Protein AF-A0A2A6PKK3-F1 (afdb_monomer_lite)

Sequence (148 aa):
MRYETESLDTAGPLADGRKFSPRPRADPPDQPLQHPAPTRPDVPHDVSPDIKKAMLAAAYAEQMIDRLASLQNEEVLKYTGISRTELGLRVWNAPLAEVADRIGLKKHVLRRICALFEIPVPPKGYFNTSFAQRSIRWTRVDVGAPAR

Structure (mmCIF, N/CA/C/O backbone):
data_AF-A0A2A6PKK3-F1
#
_entry.id   AF-A0A2A6PKK3-F1
#
loop_
_atom_site.group_PDB
_atom_site.id
_atom_site.type_symbol
_atom_site.label_atom_id
_atom_site.label_alt_id
_atom_site.label_comp_id
_atom_site.label_asym_id
_atom_site.label_entity_id
_atom_site.label_seq_id
_atom_site.pdbx_PDB_ins_code
_atom_site.Cartn_x
_atom_site.Cartn_y
_atom_site.Cartn_z
_atom_site.occupancy
_atom_site.B_iso_or_equiv
_atom_site.auth_seq_id
_atom_site.auth_comp_id
_atom_site.auth_asym_id
_atom_site.auth_atom_id
_atom_site.pdbx_PDB_model_num
ATOM 1 N N . MET A 1 1 ? 11.298 -49.907 45.189 1.00 39.50 1 MET A N 1
ATOM 2 C CA . MET A 1 1 ? 12.181 -51.063 44.946 1.00 39.50 1 MET A CA 1
ATOM 3 C C . MET A 1 1 ? 13.224 -50.644 43.932 1.00 39.50 1 MET A C 1
ATOM 5 O O . MET A 1 1 ? 12.851 -50.184 42.861 1.00 39.50 1 MET A O 1
ATOM 9 N N . ARG A 1 2 ? 14.496 -50.697 44.330 1.00 41.84 2 ARG A N 1
ATOM 10 C CA . ARG A 1 2 ? 15.670 -50.477 43.483 1.00 41.84 2 ARG A CA 1
ATOM 11 C C . ARG A 1 2 ? 16.136 -51.847 43.008 1.00 41.84 2 ARG A C 1
ATOM 13 O O . ARG A 1 2 ? 16.236 -52.733 43.850 1.00 41.84 2 ARG A O 1
ATOM 20 N N . TYR A 1 3 ? 16.450 -51.982 41.728 1.00 38.97 3 TYR A N 1
ATOM 21 C CA . TYR A 1 3 ? 17.314 -53.052 41.246 1.00 38.97 3 TYR A CA 1
ATOM 22 C C . TYR A 1 3 ? 18.296 -52.432 40.259 1.00 38.97 3 TYR A C 1
ATOM 24 O O . TYR A 1 3 ? 17.975 -52.187 39.099 1.00 38.97 3 TYR A O 1
ATOM 32 N N . GLU A 1 4 ? 19.466 -52.102 40.797 1.00 37.06 4 GLU A N 1
ATOM 33 C CA . GLU A 1 4 ? 20.706 -51.968 40.049 1.00 37.06 4 GLU A CA 1
ATOM 34 C C . GLU A 1 4 ? 21.117 -53.352 39.544 1.00 37.06 4 GLU A C 1
ATOM 36 O O . GLU A 1 4 ? 20.992 -54.344 40.262 1.00 37.06 4 GLU A O 1
ATOM 41 N N . THR A 1 5 ? 21.633 -53.413 38.323 1.00 47.31 5 THR A N 1
ATOM 42 C CA . THR A 1 5 ? 22.570 -54.462 37.914 1.00 47.31 5 THR A CA 1
ATOM 43 C C . THR A 1 5 ? 23.706 -53.781 37.165 1.00 47.31 5 THR A C 1
ATOM 45 O O . THR A 1 5 ? 23.616 -53.483 35.978 1.00 47.31 5 THR A O 1
ATOM 48 N N . GLU A 1 6 ? 24.763 -53.481 37.912 1.00 42.56 6 GLU A N 1
ATOM 49 C CA . GLU A 1 6 ? 26.119 -53.380 37.386 1.00 42.56 6 GLU A CA 1
ATOM 50 C C . GLU A 1 6 ? 26.590 -54.774 36.947 1.00 42.56 6 GLU A C 1
ATOM 52 O O . GLU A 1 6 ? 26.448 -55.748 37.686 1.00 42.56 6 GLU A O 1
ATOM 57 N N . SER A 1 7 ? 27.240 -54.858 35.788 1.00 38.16 7 SER A N 1
ATOM 58 C CA . SER A 1 7 ? 28.391 -55.748 35.631 1.00 38.16 7 SER A CA 1
ATOM 59 C C . SER A 1 7 ? 29.430 -55.057 34.754 1.00 38.16 7 SER A C 1
ATOM 61 O O . SER A 1 7 ? 29.193 -54.787 33.575 1.00 38.16 7 SER A O 1
ATOM 63 N N . LEU A 1 8 ? 30.552 -54.747 35.389 1.00 38.62 8 LEU A N 1
ATOM 64 C CA . LEU A 1 8 ? 31.739 -54.107 34.852 1.00 38.62 8 LEU A CA 1
ATOM 65 C C . LEU A 1 8 ? 32.632 -55.089 34.074 1.00 38.62 8 LEU A C 1
ATOM 67 O O . LEU A 1 8 ? 32.782 -56.247 34.450 1.00 38.62 8 LEU A O 1
ATOM 71 N N . ASP A 1 9 ? 33.283 -54.508 33.068 1.00 37.00 9 ASP A N 1
ATOM 72 C CA . ASP A 1 9 ? 34.650 -54.746 32.593 1.00 37.00 9 ASP A CA 1
ATOM 73 C C . ASP A 1 9 ? 35.040 -56.065 31.898 1.00 37.00 9 ASP A C 1
ATOM 75 O O . ASP A 1 9 ? 35.161 -57.138 32.484 1.00 37.00 9 ASP A O 1
ATOM 79 N N . THR A 1 10 ? 35.443 -55.927 30.634 1.00 40.78 10 THR A N 1
ATOM 80 C CA . THR A 1 10 ? 36.650 -56.591 30.131 1.00 40.78 10 THR A CA 1
ATOM 81 C C . THR A 1 10 ? 37.348 -55.643 29.163 1.00 40.78 10 THR A C 1
ATOM 83 O O . THR A 1 10 ? 36.889 -55.375 28.053 1.00 40.78 10 THR A O 1
ATOM 86 N N . ALA A 1 11 ? 38.470 -55.127 29.645 1.00 37.22 11 ALA A N 1
ATOM 87 C CA . ALA A 1 11 ? 39.486 -54.387 28.931 1.00 37.22 11 ALA A CA 1
ATOM 88 C C . ALA A 1 11 ? 39.951 -55.042 27.614 1.00 37.22 11 ALA A C 1
ATOM 90 O O . ALA A 1 11 ? 40.220 -56.239 27.553 1.00 37.22 11 ALA A O 1
ATOM 91 N N . GLY A 1 12 ? 40.247 -54.191 26.630 1.00 40.62 12 GLY A N 1
ATOM 92 C CA . GLY A 1 12 ? 41.537 -54.266 25.941 1.00 40.62 12 GLY A CA 1
ATOM 93 C C . GLY A 1 12 ? 41.526 -54.338 24.407 1.00 40.62 12 GLY A C 1
ATOM 94 O O . GLY A 1 12 ? 40.580 -54.838 23.815 1.00 40.62 12 GLY A O 1
ATOM 95 N N . PRO A 1 13 ? 42.577 -53.815 23.744 1.00 54.50 13 PRO A N 1
ATOM 96 C CA . PRO A 1 13 ? 42.462 -53.028 22.513 1.00 54.50 13 PRO A CA 1
ATOM 97 C C . PRO A 1 13 ? 43.224 -53.630 21.317 1.00 54.50 13 PRO A C 1
ATOM 99 O O . PRO A 1 13 ? 44.236 -54.294 21.506 1.00 54.50 13 PRO A O 1
ATOM 102 N N . LEU A 1 14 ? 42.825 -53.326 20.076 1.00 37.38 14 LEU A N 1
ATOM 103 C CA . LEU A 1 14 ? 43.713 -53.418 18.900 1.00 37.38 14 LEU A CA 1
ATOM 104 C C . LEU A 1 14 ? 43.055 -52.681 17.721 1.00 37.38 14 LEU A C 1
ATOM 106 O O . LEU A 1 14 ? 42.019 -53.092 17.217 1.00 37.38 14 LEU A O 1
ATOM 110 N N . ALA A 1 15 ? 43.457 -51.445 17.424 1.00 44.47 15 ALA A N 1
ATOM 111 C CA . ALA A 1 15 ? 44.460 -51.155 16.401 1.00 44.47 15 ALA A CA 1
ATOM 112 C C . ALA A 1 15 ? 44.194 -51.914 15.090 1.00 44.47 15 ALA A C 1
ATOM 114 O O . ALA A 1 15 ? 44.650 -53.040 14.929 1.00 44.47 15 ALA A O 1
ATOM 115 N N . ASP A 1 16 ? 43.528 -51.261 14.133 1.00 39.41 16 ASP A N 1
ATOM 116 C CA . ASP A 1 16 ? 43.637 -51.662 12.734 1.00 39.41 16 ASP A CA 1
ATOM 117 C C . ASP A 1 16 ? 44.178 -50.495 11.911 1.00 39.41 16 ASP A C 1
ATOM 119 O O . ASP A 1 16 ? 43.550 -49.449 11.707 1.00 39.41 16 ASP A O 1
ATOM 123 N N . GLY A 1 17 ? 45.440 -50.671 11.537 1.00 45.25 17 GLY A N 1
ATOM 124 C CA . GLY A 1 17 ? 46.231 -49.735 10.773 1.00 45.25 17 GLY A CA 1
ATOM 125 C C . GLY A 1 17 ? 45.794 -49.750 9.319 1.00 45.25 17 GLY A C 1
ATOM 126 O O . GLY A 1 17 ? 46.179 -50.630 8.548 1.00 45.25 17 GLY A O 1
ATOM 127 N N . ARG A 1 18 ? 45.092 -48.697 8.894 1.00 45.50 18 ARG A N 1
ATOM 128 C CA . ARG A 1 18 ? 45.054 -48.338 7.474 1.00 45.50 18 ARG A CA 1
ATOM 129 C C . ARG A 1 18 ? 46.453 -47.904 7.050 1.00 45.50 18 ARG A C 1
ATOM 131 O O . ARG A 1 18 ? 46.857 -46.759 7.237 1.00 45.50 18 ARG A O 1
ATOM 138 N N . LYS A 1 19 ? 47.197 -48.861 6.498 1.00 47.06 19 LYS A N 1
ATOM 139 C CA . LYS A 1 19 ? 48.486 -48.658 5.841 1.00 47.06 19 LYS A CA 1
ATOM 140 C C . LYS A 1 19 ? 48.301 -47.651 4.701 1.00 47.06 19 LYS A C 1
ATOM 142 O O . LYS A 1 19 ? 47.738 -47.982 3.662 1.00 47.06 19 LYS A O 1
ATOM 147 N N . PHE A 1 20 ? 48.774 -46.423 4.891 1.00 39.00 20 PHE A N 1
ATOM 148 C CA . PHE A 1 20 ? 49.011 -45.503 3.785 1.00 39.00 20 PHE A CA 1
ATOM 149 C C . PHE A 1 20 ? 50.261 -45.982 3.045 1.00 39.00 20 PHE A C 1
ATOM 151 O O . PHE A 1 20 ? 51.378 -45.827 3.531 1.00 39.00 20 PHE A O 1
ATOM 158 N N . SER A 1 21 ? 50.080 -46.602 1.881 1.00 52.56 21 SER A N 1
ATOM 159 C CA . SER A 1 21 ? 51.190 -46.868 0.967 1.00 52.56 21 SER A CA 1
ATOM 160 C C . SER A 1 21 ? 51.706 -45.540 0.386 1.00 52.56 21 SER A C 1
ATOM 162 O O . SER A 1 21 ? 50.910 -44.797 -0.194 1.00 52.56 21 SER A O 1
ATOM 164 N N . PRO A 1 22 ? 53.010 -45.220 0.485 1.00 45.72 22 PRO A N 1
ATOM 165 C CA . PRO A 1 22 ? 53.584 -44.059 -0.186 1.00 45.72 22 PRO A CA 1
ATOM 166 C C . PRO A 1 22 ? 53.726 -44.356 -1.684 1.00 45.72 22 PRO A C 1
ATOM 168 O O . PRO A 1 22 ? 54.350 -45.345 -2.066 1.00 45.72 22 PRO A O 1
ATOM 171 N N . ARG A 1 23 ? 53.160 -43.507 -2.550 1.00 47.47 23 ARG A N 1
ATOM 172 C CA . ARG A 1 23 ? 53.474 -43.533 -3.989 1.00 47.47 23 ARG A CA 1
ATOM 173 C C . ARG A 1 23 ? 54.953 -43.159 -4.191 1.00 47.47 23 ARG A C 1
ATOM 175 O O . ARG A 1 23 ? 55.387 -42.172 -3.594 1.00 47.47 23 ARG A O 1
ATOM 182 N N . PRO A 1 24 ? 55.716 -43.876 -5.034 1.00 47.81 24 PRO A N 1
ATOM 183 C CA . PRO A 1 24 ? 57.078 -43.475 -5.359 1.00 47.81 24 PRO A CA 1
ATOM 184 C C . PRO A 1 24 ? 57.066 -42.231 -6.261 1.00 47.81 24 PRO A C 1
ATOM 186 O O . PRO A 1 24 ? 56.278 -42.142 -7.204 1.00 47.81 24 PRO A O 1
ATOM 189 N N . ARG A 1 25 ? 57.938 -41.265 -5.944 1.00 48.88 25 ARG A N 1
ATOM 190 C CA . ARG A 1 25 ? 58.264 -40.118 -6.802 1.00 48.88 25 ARG A CA 1
ATOM 191 C C . ARG A 1 25 ? 59.114 -40.598 -7.976 1.00 48.88 25 ARG A C 1
ATOM 193 O O . ARG A 1 25 ? 60.140 -41.237 -7.758 1.00 48.88 25 ARG A O 1
ATOM 200 N N . ALA A 1 26 ? 58.708 -40.233 -9.182 1.00 44.78 26 ALA A N 1
ATOM 201 C CA . ALA A 1 26 ? 59.541 -40.252 -10.373 1.00 44.78 26 ALA A CA 1
ATOM 202 C C . ALA A 1 26 ? 59.410 -38.874 -11.039 1.00 44.78 26 ALA A C 1
ATOM 204 O O . ALA A 1 26 ? 58.301 -38.479 -11.388 1.00 44.78 26 ALA A O 1
ATOM 205 N N . ASP A 1 27 ? 60.527 -38.162 -11.179 1.00 45.59 27 ASP A N 1
ATOM 206 C CA . ASP A 1 27 ? 60.691 -36.997 -12.062 1.00 45.59 27 ASP A CA 1
ATOM 207 C C . ASP A 1 27 ? 61.658 -37.407 -13.204 1.00 45.59 27 ASP A C 1
ATOM 209 O O . ASP A 1 27 ? 62.396 -38.382 -13.034 1.00 45.59 27 ASP A O 1
ATOM 213 N N . PRO A 1 28 ? 61.834 -36.618 -14.282 1.00 61.62 28 PRO A N 1
ATOM 214 C CA . PRO A 1 28 ? 60.927 -36.342 -15.407 1.00 61.62 28 PRO A CA 1
ATOM 215 C C . PRO A 1 28 ? 61.582 -36.808 -16.751 1.00 61.62 28 PRO A C 1
ATOM 217 O O . PRO A 1 28 ? 62.756 -37.181 -16.748 1.00 61.62 28 PRO A O 1
ATOM 220 N N . PRO A 1 29 ? 60.889 -36.837 -17.911 1.00 46.72 29 PRO A N 1
ATOM 221 C CA . PRO A 1 29 ? 60.836 -35.631 -18.746 1.00 46.72 29 PRO A CA 1
ATOM 222 C C . PRO A 1 29 ? 59.531 -35.498 -19.547 1.00 46.72 29 PRO A C 1
ATOM 224 O O . PRO A 1 29 ? 58.969 -36.465 -20.041 1.00 46.72 29 PRO A O 1
ATOM 227 N N . ASP A 1 30 ? 59.043 -34.270 -19.640 1.00 45.88 30 ASP A N 1
ATOM 228 C CA . ASP A 1 30 ? 58.645 -33.604 -20.882 1.00 45.88 30 ASP A CA 1
ATOM 229 C C . ASP A 1 30 ? 57.709 -32.464 -20.511 1.00 45.88 30 ASP A C 1
ATOM 231 O O . ASP A 1 30 ? 56.737 -32.598 -19.769 1.00 45.88 30 ASP A O 1
ATOM 235 N N . GLN A 1 31 ? 58.122 -31.289 -20.959 1.00 60.25 31 GLN A N 1
ATOM 236 C CA . GLN A 1 31 ? 57.514 -30.005 -20.674 1.00 60.25 31 GLN A CA 1
ATOM 237 C C . GLN A 1 31 ? 55.997 -30.090 -20.895 1.00 60.25 31 GLN A C 1
ATOM 239 O O . GLN A 1 31 ? 55.577 -30.515 -21.975 1.00 60.25 31 GLN A O 1
ATOM 244 N N . PRO A 1 32 ? 55.147 -29.647 -19.949 1.00 48.09 32 PRO A N 1
ATOM 245 C CA . PRO A 1 32 ? 53.787 -29.341 -20.332 1.00 48.09 32 PRO A 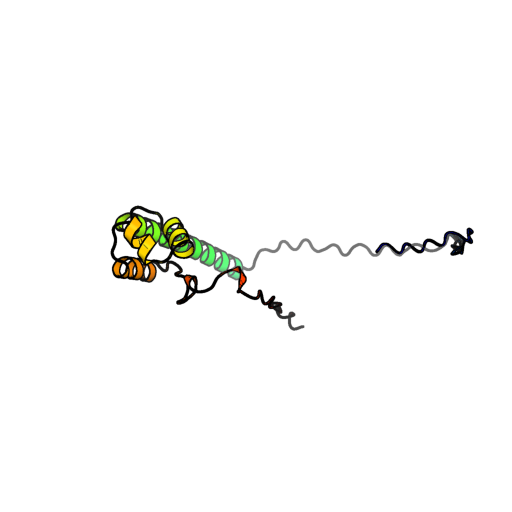CA 1
ATOM 246 C C . PRO A 1 32 ? 53.902 -28.210 -21.348 1.00 48.09 32 PRO A C 1
ATOM 248 O O . PRO A 1 32 ? 54.394 -27.129 -21.016 1.00 48.09 32 PRO A O 1
ATOM 251 N N . LEU A 1 33 ? 53.515 -28.498 -22.595 1.00 52.56 33 LEU A N 1
ATOM 252 C CA . LEU A 1 33 ? 53.272 -27.501 -23.625 1.00 52.56 33 LEU A CA 1
ATOM 253 C C . LEU A 1 33 ? 52.566 -26.334 -22.940 1.00 52.56 33 LEU A C 1
ATOM 255 O O . LEU A 1 33 ? 51.423 -26.463 -22.495 1.00 52.56 33 LEU A O 1
ATOM 259 N N . GLN A 1 34 ? 53.278 -25.217 -22.792 1.00 55.81 34 GLN A N 1
ATOM 260 C CA . GLN A 1 34 ? 52.656 -23.953 -22.459 1.00 55.81 34 GLN A CA 1
ATOM 261 C C . GLN A 1 34 ? 51.750 -23.651 -23.645 1.00 55.81 34 GLN A C 1
ATOM 263 O O . GLN A 1 34 ? 52.172 -23.053 -24.630 1.00 55.81 34 GLN A O 1
ATOM 268 N N . HIS A 1 35 ? 50.505 -24.119 -23.587 1.00 55.59 35 HIS A N 1
ATOM 269 C CA . HIS A 1 35 ? 49.464 -23.491 -24.365 1.00 55.59 35 HIS A CA 1
ATOM 270 C C . HIS A 1 35 ? 49.506 -22.025 -23.934 1.00 55.59 35 HIS A C 1
ATOM 272 O O . HIS A 1 35 ? 49.357 -21.767 -22.731 1.00 55.59 35 HIS A O 1
ATOM 278 N N . PRO A 1 36 ? 49.774 -21.067 -24.842 1.00 52.88 36 PRO A N 1
ATOM 279 C CA . PRO A 1 36 ? 49.591 -19.676 -24.485 1.00 52.88 36 PRO A CA 1
ATOM 280 C C . PRO A 1 36 ? 48.165 -19.584 -23.955 1.00 52.88 36 PRO A C 1
ATOM 282 O O . PRO A 1 36 ? 47.236 -20.097 -24.588 1.00 52.88 36 PRO A O 1
ATOM 285 N N . ALA A 1 37 ? 48.009 -19.033 -22.748 1.00 54.59 37 ALA A N 1
ATOM 286 C CA . ALA A 1 37 ? 46.694 -18.726 -22.211 1.00 54.59 37 ALA A CA 1
ATOM 287 C C . ALA A 1 37 ? 45.892 -18.099 -23.357 1.00 54.59 37 ALA A C 1
ATOM 289 O O . ALA A 1 37 ? 46.457 -17.229 -24.028 1.00 54.59 37 ALA A O 1
ATOM 290 N N . PRO A 1 38 ? 44.649 -18.536 -23.649 1.00 55.97 38 PRO A N 1
ATOM 291 C CA . PRO A 1 38 ? 43.847 -17.800 -24.601 1.00 55.97 38 PRO A CA 1
ATOM 292 C C . PRO A 1 38 ? 43.797 -16.390 -24.033 1.00 55.97 38 PRO A C 1
ATOM 294 O O . PRO A 1 38 ? 43.229 -16.169 -22.959 1.00 55.97 38 PRO A O 1
ATOM 297 N N . THR A 1 39 ? 44.489 -15.463 -24.690 1.00 58.19 39 THR A N 1
ATOM 298 C CA . THR A 1 39 ? 44.305 -14.043 -24.486 1.00 58.19 39 THR A CA 1
ATOM 299 C C . THR A 1 39 ? 42.814 -13.884 -24.668 1.00 58.19 39 THR A C 1
ATOM 301 O O . THR A 1 39 ? 42.313 -14.006 -25.784 1.00 58.19 39 THR A O 1
ATOM 304 N N . ARG A 1 40 ? 42.074 -13.746 -23.556 1.00 59.91 40 ARG A N 1
ATOM 305 C CA . ARG A 1 40 ? 40.704 -13.256 -23.623 1.00 59.91 40 ARG A CA 1
ATOM 306 C C . ARG A 1 40 ? 40.860 -12.001 -24.464 1.00 59.91 40 ARG A C 1
ATOM 308 O O . ARG A 1 40 ? 41.632 -11.141 -24.033 1.00 59.91 40 ARG A O 1
ATOM 315 N N . PRO A 1 41 ? 40.287 -11.922 -25.677 1.00 59.41 41 PRO A N 1
ATOM 316 C CA . PRO A 1 41 ? 40.289 -10.644 -26.343 1.00 59.41 41 PRO A CA 1
ATOM 317 C C . PRO A 1 41 ? 39.629 -9.713 -25.332 1.00 59.41 41 PRO A C 1
ATOM 319 O O . PRO A 1 41 ? 38.510 -9.980 -24.885 1.00 59.41 41 PRO A O 1
ATOM 322 N N . ASP A 1 42 ? 40.373 -8.708 -24.874 1.00 61.06 42 ASP A N 1
ATOM 323 C CA . ASP A 1 42 ? 39.804 -7.530 -24.243 1.00 61.06 42 ASP A CA 1
ATOM 324 C C . ASP A 1 42 ? 38.937 -6.934 -25.343 1.00 61.06 42 ASP A C 1
ATOM 326 O O . ASP A 1 42 ? 39.398 -6.138 -26.151 1.00 61.06 42 ASP A O 1
ATOM 330 N N . VAL A 1 43 ? 37.727 -7.468 -25.505 1.00 62.12 43 VAL A N 1
ATOM 331 C CA . VAL A 1 43 ? 36.722 -6.889 -26.373 1.00 62.12 43 VAL A CA 1
ATOM 332 C C . VAL A 1 43 ? 36.279 -5.676 -25.580 1.00 62.12 43 VAL A C 1
ATOM 334 O O . VAL A 1 43 ? 35.622 -5.869 -24.546 1.00 62.12 43 VAL A O 1
ATOM 337 N N . PRO A 1 44 ? 36.610 -4.442 -26.001 1.00 62.50 44 PRO A N 1
ATOM 338 C CA . PRO A 1 44 ? 35.918 -3.290 -25.472 1.00 62.50 44 PRO A CA 1
ATOM 339 C C . PRO A 1 44 ? 34.472 -3.512 -25.911 1.00 62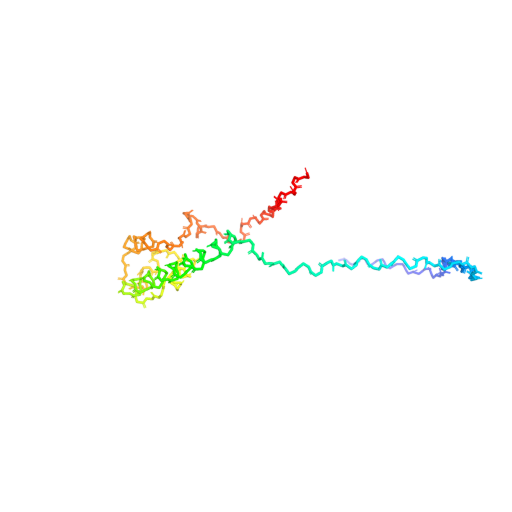.50 44 PRO A C 1
ATOM 341 O O . PRO A 1 44 ? 34.149 -3.382 -27.091 1.00 62.50 44 PRO A O 1
ATOM 344 N N . HIS A 1 45 ? 33.629 -4.002 -25.000 1.00 63.53 45 HIS A N 1
ATOM 345 C CA . HIS A 1 45 ? 32.211 -4.187 -25.263 1.00 63.53 45 HIS A CA 1
ATOM 346 C C . HIS A 1 45 ? 31.621 -2.787 -25.325 1.00 63.53 45 HIS A C 1
ATOM 348 O O . HIS A 1 45 ? 31.079 -2.279 -24.344 1.00 63.53 45 HIS A O 1
ATOM 354 N N . ASP A 1 46 ? 31.778 -2.135 -26.474 1.00 72.62 46 ASP A N 1
ATOM 355 C CA . ASP A 1 46 ? 30.971 -0.982 -26.798 1.00 72.62 46 ASP A CA 1
ATOM 356 C C . ASP A 1 46 ? 29.542 -1.510 -26.899 1.00 72.62 46 ASP A C 1
ATOM 358 O O . ASP A 1 46 ? 29.158 -2.184 -27.857 1.00 72.62 46 ASP A O 1
ATOM 362 N N . VAL A 1 47 ? 28.811 -1.362 -25.794 1.00 79.50 47 VAL A N 1
ATOM 363 C CA . VAL A 1 47 ? 27.474 -1.917 -25.622 1.00 79.50 47 VAL A CA 1
ATOM 364 C C . VAL A 1 47 ? 26.642 -1.459 -26.818 1.00 79.50 47 VAL A C 1
ATOM 366 O O . VAL A 1 47 ? 26.623 -0.259 -27.108 1.00 79.50 47 VAL A O 1
ATOM 369 N N . SER A 1 48 ? 26.003 -2.401 -27.526 1.00 86.69 48 SER A N 1
ATOM 370 C CA . SER A 1 48 ? 25.218 -2.102 -28.732 1.00 86.69 48 SER A CA 1
ATOM 371 C C . SER A 1 48 ? 24.339 -0.864 -28.500 1.00 86.69 48 SER A C 1
ATOM 373 O O . SER A 1 48 ? 23.767 -0.731 -27.408 1.00 86.69 48 SER A O 1
ATOM 375 N N . PRO A 1 49 ? 24.218 0.059 -29.472 1.00 89.56 49 PRO A N 1
ATOM 376 C CA . PRO A 1 49 ? 23.441 1.288 -29.302 1.00 89.56 49 PRO A CA 1
ATOM 377 C C . PRO A 1 49 ? 22.007 1.024 -28.819 1.00 89.56 49 PRO A C 1
ATOM 379 O O . PRO A 1 49 ? 21.474 1.809 -28.033 1.00 89.56 49 PRO A O 1
ATOM 382 N N . ASP A 1 50 ? 21.419 -0.114 -29.195 1.00 91.12 50 ASP A N 1
ATOM 383 C CA . ASP A 1 50 ? 20.098 -0.540 -28.726 1.00 91.12 50 ASP A CA 1
ATOM 384 C C . ASP A 1 50 ? 20.068 -0.829 -27.223 1.00 91.12 50 ASP A C 1
ATOM 386 O O . ASP A 1 50 ? 19.123 -0.444 -26.534 1.00 91.12 50 ASP A O 1
ATOM 390 N N . ILE A 1 51 ? 21.123 -1.445 -26.684 1.00 92.44 51 ILE A N 1
ATOM 391 C CA . ILE A 1 51 ? 21.244 -1.713 -25.248 1.00 92.44 51 ILE A CA 1
ATOM 392 C C . ILE A 1 51 ? 21.420 -0.396 -24.494 1.00 92.44 51 ILE A C 1
ATOM 394 O O . ILE A 1 51 ? 20.739 -0.176 -23.497 1.00 92.44 51 ILE A O 1
ATOM 398 N N . LYS A 1 52 ? 22.263 0.523 -24.988 1.00 91.25 52 LYS A N 1
ATOM 399 C CA . LYS A 1 52 ? 22.417 1.858 -24.378 1.00 91.25 52 LYS A CA 1
ATOM 400 C C . LYS A 1 52 ? 21.085 2.607 -24.346 1.00 91.25 52 LYS A C 1
ATOM 402 O O . LYS A 1 52 ? 20.725 3.190 -23.325 1.00 91.25 52 LYS A O 1
ATOM 407 N N . LYS A 1 53 ? 20.323 2.551 -25.440 1.00 94.12 53 LYS A N 1
ATOM 408 C CA . LYS A 1 53 ? 18.983 3.142 -25.524 1.00 94.12 53 LYS A CA 1
ATOM 409 C C . LYS A 1 53 ? 18.012 2.495 -24.534 1.00 94.12 53 LYS A C 1
ATOM 411 O O . LYS A 1 53 ? 17.282 3.216 -23.857 1.00 94.12 53 LYS A O 1
ATOM 416 N N . ALA A 1 54 ? 18.024 1.169 -24.415 1.00 94.56 54 ALA A N 1
ATOM 417 C CA . ALA A 1 54 ? 17.207 0.448 -23.442 1.00 94.56 54 ALA A CA 1
ATOM 418 C C . ALA A 1 54 ? 17.577 0.814 -21.995 1.00 94.56 54 ALA A C 1
ATOM 420 O O . ALA A 1 54 ? 16.686 1.055 -21.187 1.00 94.56 54 ALA A O 1
ATOM 421 N N . MET A 1 55 ? 18.871 0.935 -21.682 1.00 93.31 55 MET A N 1
ATOM 422 C CA . MET A 1 55 ? 19.349 1.370 -20.365 1.00 93.31 55 MET A CA 1
ATOM 423 C C . MET A 1 55 ? 18.868 2.782 -20.021 1.00 93.31 55 MET A C 1
ATOM 425 O O . MET A 1 55 ? 18.365 3.007 -18.924 1.00 93.31 55 MET A O 1
ATOM 429 N N . LEU A 1 56 ? 18.976 3.727 -20.960 1.00 93.81 56 LEU A N 1
ATOM 430 C CA . LEU A 1 56 ? 18.482 5.092 -20.755 1.00 93.81 56 LEU A CA 1
ATOM 431 C C . LEU A 1 56 ? 16.962 5.122 -20.541 1.00 93.81 56 LEU A C 1
ATOM 433 O O . LEU A 1 56 ? 16.478 5.843 -19.671 1.00 93.81 56 LEU A O 1
ATOM 437 N N . ALA A 1 57 ? 16.209 4.318 -21.298 1.00 95.62 57 ALA A N 1
ATOM 438 C CA . ALA A 1 57 ? 14.765 4.194 -21.119 1.00 95.62 57 ALA A CA 1
ATOM 439 C C . ALA A 1 57 ? 14.399 3.591 -19.750 1.00 95.62 57 ALA A C 1
ATOM 441 O O . ALA A 1 57 ? 13.480 4.085 -19.097 1.00 95.62 57 ALA A O 1
ATOM 442 N N . ALA A 1 58 ? 15.133 2.571 -19.294 1.00 95.25 58 ALA A N 1
ATOM 443 C CA . ALA A 1 58 ? 14.949 1.970 -17.976 1.00 95.25 58 ALA A CA 1
ATOM 444 C C . ALA A 1 58 ? 15.234 2.976 -16.850 1.00 95.25 58 ALA A C 1
ATOM 446 O O . ALA A 1 58 ? 14.397 3.144 -15.970 1.00 95.25 58 ALA A O 1
ATOM 447 N N . ALA A 1 59 ? 16.338 3.724 -16.934 1.00 95.81 59 ALA A N 1
ATOM 448 C CA . ALA A 1 59 ? 16.677 4.754 -15.951 1.00 95.81 59 ALA A CA 1
ATOM 449 C C . ALA A 1 59 ? 15.598 5.848 -15.858 1.00 95.81 59 ALA A C 1
ATOM 451 O O . ALA A 1 59 ? 15.252 6.306 -14.771 1.00 95.81 59 ALA A O 1
ATOM 452 N N . TYR A 1 60 ? 15.023 6.258 -16.994 1.00 96.44 60 TYR A N 1
ATOM 453 C CA . TYR A 1 60 ? 13.901 7.197 -16.987 1.00 96.44 60 TYR A CA 1
ATOM 454 C C . TYR A 1 60 ? 12.653 6.599 -16.323 1.00 96.44 60 TYR A C 1
ATOM 456 O O . TYR A 1 60 ? 11.989 7.271 -15.534 1.00 96.44 60 TYR A O 1
ATOM 464 N N . ALA A 1 61 ? 12.340 5.334 -16.610 1.00 95.00 61 ALA A N 1
ATOM 465 C CA . ALA A 1 61 ? 11.219 4.647 -15.977 1.00 95.00 61 ALA A CA 1
ATOM 466 C C . ALA A 1 61 ? 11.401 4.542 -14.452 1.00 95.00 61 ALA A C 1
ATOM 468 O O . ALA A 1 61 ? 10.456 4.824 -13.717 1.00 95.00 61 ALA A O 1
ATOM 469 N N . GLU A 1 62 ? 12.607 4.220 -13.977 1.00 94.75 62 GLU A N 1
ATOM 470 C CA . GLU A 1 62 ? 12.952 4.200 -12.548 1.00 94.75 62 GLU A CA 1
ATOM 471 C C . GLU A 1 62 ? 12.670 5.555 -11.882 1.00 94.75 62 GLU A C 1
ATOM 473 O O . GLU A 1 62 ? 11.946 5.614 -10.889 1.00 94.75 62 GLU A O 1
ATOM 478 N N . GLN A 1 63 ? 13.115 6.661 -12.488 1.00 96.38 63 GLN A N 1
ATOM 479 C CA . GLN A 1 63 ? 12.842 8.010 -11.969 1.00 96.38 63 GLN A CA 1
ATOM 480 C C . GLN A 1 63 ? 11.342 8.316 -11.865 1.00 96.38 63 GLN A C 1
ATOM 482 O O . GLN A 1 63 ? 10.898 8.999 -10.937 1.00 96.38 63 GLN A O 1
ATOM 487 N N . MET A 1 64 ? 10.540 7.840 -12.820 1.00 96.94 64 MET A N 1
ATOM 488 C CA . MET A 1 64 ? 9.088 8.026 -12.781 1.00 96.94 64 MET A CA 1
ATOM 489 C C . MET A 1 64 ? 8.436 7.190 -11.676 1.00 96.94 64 MET A C 1
ATOM 491 O O . MET A 1 64 ? 7.524 7.683 -11.008 1.00 96.94 64 MET A O 1
ATOM 495 N N . ILE A 1 65 ? 8.915 5.964 -11.451 1.00 95.19 65 ILE A N 1
ATOM 496 C CA . ILE A 1 65 ? 8.449 5.094 -10.363 1.00 95.19 65 ILE A CA 1
ATOM 497 C C . ILE A 1 65 ? 8.756 5.734 -9.005 1.00 95.19 65 ILE A C 1
ATOM 499 O O . ILE A 1 65 ? 7.856 5.837 -8.170 1.00 95.19 65 ILE A O 1
ATOM 503 N N . ASP A 1 66 ? 9.972 6.241 -8.805 1.00 96.06 66 ASP A N 1
ATOM 504 C CA . ASP A 1 66 ? 10.368 6.907 -7.557 1.00 96.06 66 ASP A CA 1
ATOM 505 C C . ASP A 1 66 ? 9.530 8.159 -7.286 1.00 96.06 66 ASP A C 1
ATOM 507 O O . ASP A 1 66 ? 9.075 8.411 -6.160 1.00 96.06 66 ASP A O 1
ATOM 511 N N . ARG A 1 67 ? 9.264 8.936 -8.341 1.00 97.56 67 ARG A N 1
ATOM 512 C CA . ARG A 1 67 ? 8.393 10.107 -8.252 1.00 97.56 67 ARG A CA 1
ATOM 513 C C . ARG A 1 67 ? 6.969 9.716 -7.867 1.00 97.56 67 ARG A C 1
ATOM 515 O O . ARG A 1 67 ? 6.383 10.357 -6.995 1.00 97.56 67 ARG A O 1
ATOM 522 N N . LEU A 1 68 ? 6.416 8.668 -8.476 1.00 95.56 68 LEU A N 1
ATOM 523 C CA . LEU A 1 68 ? 5.088 8.161 -8.134 1.00 95.56 68 LEU A CA 1
ATOM 524 C C . LEU A 1 68 ? 5.032 7.669 -6.682 1.00 95.56 68 LEU A C 1
ATOM 526 O O . LEU A 1 68 ? 4.102 8.021 -5.957 1.00 95.56 68 LEU A O 1
ATOM 530 N N . ALA A 1 69 ? 6.034 6.909 -6.239 1.00 93.81 69 ALA A N 1
ATOM 531 C CA . ALA A 1 69 ? 6.120 6.415 -4.868 1.00 93.81 69 ALA A CA 1
ATOM 532 C C . ALA A 1 69 ? 6.171 7.564 -3.846 1.00 93.81 69 ALA A C 1
ATOM 534 O O . ALA A 1 69 ? 5.510 7.500 -2.806 1.00 93.81 69 ALA A O 1
ATOM 535 N N . SER A 1 70 ? 6.897 8.639 -4.167 1.00 95.88 70 SER A N 1
ATOM 536 C CA . SER A 1 70 ? 6.964 9.849 -3.339 1.00 95.88 70 SER A CA 1
ATOM 537 C C . SER A 1 70 ? 5.598 10.534 -3.229 1.00 95.88 70 SER A C 1
ATOM 539 O O . SER A 1 70 ? 5.140 10.798 -2.119 1.00 95.88 70 SER A O 1
ATOM 541 N N . LEU A 1 71 ? 4.892 10.718 -4.351 1.00 96.19 71 LEU A N 1
ATOM 542 C CA . LEU A 1 71 ? 3.544 11.305 -4.369 1.00 96.19 71 LEU A CA 1
ATOM 543 C C . LEU A 1 71 ? 2.528 10.458 -3.592 1.00 96.19 71 LEU A C 1
ATOM 545 O O . LEU A 1 71 ? 1.720 10.987 -2.829 1.00 96.19 71 LEU A O 1
ATOM 549 N N . GLN A 1 72 ? 2.580 9.131 -3.742 1.00 94.62 72 GLN A N 1
ATOM 550 C CA . GLN A 1 72 ? 1.738 8.226 -2.958 1.00 94.62 72 GLN A CA 1
ATOM 551 C C . GLN A 1 72 ? 2.018 8.363 -1.456 1.00 94.62 72 GLN A C 1
ATOM 553 O O . GLN A 1 72 ? 1.086 8.346 -0.652 1.00 94.62 72 GLN A O 1
ATOM 558 N N . ASN A 1 73 ? 3.286 8.493 -1.061 1.00 95.56 73 ASN A N 1
ATOM 559 C CA . ASN A 1 73 ? 3.657 8.663 0.339 1.00 95.56 73 ASN A CA 1
ATOM 560 C C . ASN A 1 73 ? 3.155 9.995 0.917 1.00 95.56 73 ASN A C 1
ATOM 562 O O . ASN A 1 73 ? 2.624 10.001 2.026 1.00 95.56 73 ASN A O 1
ATOM 566 N N . GLU A 1 74 ? 3.274 11.093 0.169 1.00 95.56 74 GLU A N 1
ATOM 567 C CA . GLU A 1 74 ? 2.758 12.411 0.567 1.00 95.56 74 GLU A CA 1
ATOM 568 C C . GLU A 1 74 ? 1.237 12.392 0.768 1.00 95.56 74 GLU A C 1
ATOM 570 O O . GLU A 1 74 ? 0.735 12.855 1.796 1.00 95.56 74 GLU A O 1
ATOM 575 N N . GLU A 1 75 ? 0.498 11.793 -0.167 1.00 94.88 75 GLU A N 1
ATOM 576 C CA . GLU A 1 75 ? -0.957 11.679 -0.055 1.00 94.88 75 GLU A CA 1
ATOM 577 C C . GLU A 1 75 ? -1.369 10.801 1.137 1.00 94.88 75 GLU A C 1
ATOM 579 O O . GLU A 1 75 ? -2.235 11.188 1.923 1.00 94.88 75 GLU A O 1
ATOM 584 N N . VAL A 1 76 ? -0.723 9.649 1.352 1.00 94.19 76 VAL A N 1
ATOM 585 C CA . VAL A 1 76 ? -1.013 8.796 2.520 1.00 94.19 76 VAL A CA 1
ATOM 586 C C . VAL A 1 76 ? -0.723 9.529 3.832 1.00 94.19 76 VAL A C 1
ATOM 588 O O . VAL A 1 76 ? -1.537 9.456 4.761 1.00 94.19 76 VAL A O 1
ATOM 591 N N . LEU A 1 77 ? 0.385 10.272 3.899 1.00 95.38 77 LEU A N 1
ATOM 592 C CA . LEU A 1 77 ? 0.756 11.071 5.066 1.00 95.38 77 LEU A CA 1
ATOM 593 C C . LEU A 1 77 ? -0.301 12.137 5.370 1.00 95.38 77 LEU A C 1
ATOM 595 O O . LEU A 1 77 ? -0.680 12.311 6.526 1.00 95.38 77 LEU A O 1
ATOM 599 N N . LYS A 1 78 ? -0.848 12.784 4.339 1.00 93.94 78 LYS A N 1
ATOM 600 C CA . LYS A 1 78 ? -1.918 13.779 4.473 1.00 93.94 78 LYS A CA 1
ATOM 601 C C . LYS A 1 78 ? -3.220 13.198 5.037 1.00 93.94 78 LYS A C 1
ATOM 603 O O . LYS A 1 78 ? -3.860 13.853 5.855 1.00 93.94 78 LYS A O 1
ATOM 608 N N . TYR A 1 79 ? -3.620 11.989 4.631 1.00 91.50 79 TYR A N 1
ATOM 609 C CA . TYR A 1 79 ? -4.866 11.371 5.120 1.00 91.50 79 TYR A CA 1
ATOM 610 C C . TYR A 1 79 ? -4.724 10.659 6.469 1.00 91.50 79 TYR A C 1
ATOM 612 O O . TYR A 1 79 ? -5.697 10.579 7.216 1.00 91.50 79 TYR A O 1
ATOM 620 N N . THR A 1 80 ? -3.556 10.077 6.754 1.00 91.50 80 THR A N 1
ATOM 621 C CA . THR A 1 80 ? -3.372 9.153 7.891 1.00 91.50 80 THR A CA 1
ATOM 622 C C . THR A 1 80 ? -2.385 9.643 8.945 1.00 91.50 80 THR A C 1
ATOM 624 O O . THR A 1 80 ? -2.294 9.042 10.012 1.00 91.50 80 THR A O 1
ATOM 627 N N . GLY A 1 81 ? -1.630 10.708 8.669 1.00 93.88 81 GLY A N 1
ATOM 628 C CA . GLY A 1 81 ? -0.592 11.229 9.562 1.00 93.88 81 GLY A CA 1
ATOM 629 C C . GLY A 1 81 ? 0.664 10.354 9.662 1.00 93.88 81 GLY A C 1
ATOM 630 O O . GLY A 1 81 ? 1.563 10.677 10.433 1.00 93.88 81 GLY A O 1
ATOM 631 N N . ILE A 1 82 ? 0.750 9.256 8.899 1.00 94.31 82 ILE A N 1
ATOM 632 C CA . ILE A 1 82 ? 1.894 8.332 8.867 1.00 94.31 82 ILE A CA 1
ATOM 633 C C . ILE A 1 82 ? 2.322 8.024 7.426 1.00 94.31 82 ILE A C 1
ATOM 635 O O . ILE A 1 82 ? 1.538 8.173 6.492 1.00 94.31 82 ILE A O 1
ATOM 639 N N . SER A 1 83 ? 3.570 7.587 7.235 1.00 95.69 83 SER A N 1
ATOM 640 C CA . SER A 1 83 ? 4.095 7.240 5.907 1.00 95.69 83 SER A CA 1
ATOM 641 C C . SER A 1 83 ? 3.434 5.980 5.332 1.00 95.69 83 SER A C 1
ATOM 643 O O . SER A 1 83 ? 2.951 5.115 6.070 1.00 95.69 83 SER A O 1
ATOM 645 N N . ARG A 1 84 ? 3.459 5.830 4.000 1.00 95.25 84 ARG A N 1
ATOM 646 C CA . ARG A 1 84 ? 2.926 4.648 3.296 1.00 95.25 84 ARG A CA 1
ATOM 647 C C . ARG A 1 84 ? 3.553 3.345 3.802 1.00 95.25 84 ARG A C 1
ATOM 649 O O . ARG A 1 84 ? 2.844 2.361 4.009 1.00 95.25 84 ARG A O 1
ATOM 656 N N . THR A 1 85 ? 4.865 3.351 4.026 1.00 94.38 85 THR A N 1
ATOM 657 C CA . THR A 1 85 ? 5.616 2.194 4.533 1.00 94.38 85 THR A CA 1
ATOM 658 C C . THR A 1 85 ? 5.202 1.838 5.957 1.00 94.38 85 THR A C 1
ATOM 660 O O . THR A 1 85 ? 4.918 0.675 6.239 1.00 94.38 85 THR A O 1
ATOM 663 N N . GLU A 1 86 ? 5.098 2.834 6.838 1.00 94.81 86 GLU A N 1
ATOM 664 C CA . GLU A 1 86 ? 4.673 2.639 8.227 1.00 94.81 86 GLU A CA 1
ATOM 665 C C . GLU A 1 86 ? 3.235 2.114 8.304 1.00 94.81 86 GLU A C 1
ATOM 667 O O . GLU A 1 86 ? 2.940 1.185 9.058 1.00 94.81 86 GLU A O 1
ATOM 672 N N . LEU A 1 87 ? 2.335 2.648 7.473 1.00 94.75 87 LEU A N 1
ATOM 673 C CA . LEU A 1 87 ? 0.968 2.147 7.378 1.00 94.75 87 LEU A CA 1
ATOM 674 C C . LEU A 1 87 ? 0.938 0.678 6.935 1.00 94.75 87 LEU A C 1
ATOM 676 O O . LEU A 1 87 ? 0.216 -0.124 7.529 1.00 94.75 87 LEU A O 1
ATOM 680 N N . GLY A 1 88 ? 1.751 0.314 5.940 1.00 94.56 88 GLY A N 1
ATOM 681 C CA . GLY A 1 88 ? 1.928 -1.075 5.521 1.00 94.56 88 GLY A CA 1
ATOM 682 C C . GLY A 1 88 ? 2.378 -1.968 6.679 1.00 94.56 88 GLY A C 1
ATOM 683 O O . GLY A 1 88 ? 1.731 -2.973 6.968 1.00 94.56 88 GLY A O 1
ATOM 684 N N . LEU A 1 89 ? 3.422 -1.570 7.409 1.00 94.75 89 LEU A N 1
ATOM 685 C CA . LEU A 1 89 ? 3.913 -2.322 8.568 1.00 94.75 89 LEU A CA 1
ATOM 686 C C . LEU A 1 89 ? 2.825 -2.512 9.631 1.00 94.75 89 LEU A C 1
ATOM 688 O O . LEU A 1 89 ? 2.628 -3.623 10.123 1.00 94.75 89 LEU A O 1
ATOM 692 N N . ARG A 1 90 ? 2.066 -1.467 9.967 1.00 94.62 90 ARG A N 1
ATOM 693 C CA . ARG A 1 90 ? 0.975 -1.569 10.952 1.00 94.62 90 ARG A CA 1
ATOM 694 C C . ARG A 1 90 ? -0.122 -2.527 10.505 1.00 94.62 90 ARG A C 1
ATOM 696 O O . ARG A 1 90 ? -0.587 -3.331 11.307 1.00 94.62 90 ARG A O 1
ATOM 703 N N . VAL A 1 91 ? -0.493 -2.471 9.228 1.00 94.75 91 VAL A N 1
ATOM 704 C CA . VAL A 1 91 ? -1.506 -3.343 8.617 1.00 94.75 91 VAL A CA 1
ATOM 705 C C . VAL A 1 91 ? -1.096 -4.820 8.630 1.00 94.75 91 VAL A C 1
ATOM 707 O O . VAL A 1 91 ? -1.966 -5.687 8.714 1.00 94.75 91 VAL A O 1
ATOM 710 N N . TRP A 1 92 ? 0.202 -5.120 8.573 1.00 94.06 92 TRP A N 1
ATOM 711 C CA . TRP A 1 92 ? 0.715 -6.491 8.673 1.00 94.06 92 TRP A CA 1
ATOM 712 C C . TRP A 1 92 ? 0.901 -6.979 10.114 1.00 94.06 92 TRP A C 1
ATOM 714 O O . TRP A 1 92 ? 0.833 -8.183 10.355 1.00 94.06 92 TRP A O 1
ATOM 724 N N . ASN A 1 93 ? 1.082 -6.068 11.071 1.00 93.25 93 ASN A N 1
ATOM 725 C CA . ASN A 1 93 ? 1.253 -6.406 12.485 1.00 93.25 93 ASN A CA 1
ATOM 726 C C . ASN A 1 93 ? -0.070 -6.522 13.258 1.00 93.25 93 ASN A C 1
ATOM 728 O O . ASN A 1 93 ? -0.146 -7.287 14.217 1.00 93.25 93 ASN A O 1
ATOM 732 N N . ALA A 1 94 ? -1.108 -5.786 12.859 1.00 92.69 94 ALA A N 1
ATOM 733 C CA . ALA A 1 94 ? -2.387 -5.736 13.564 1.00 92.69 94 ALA A CA 1
ATOM 734 C C . ALA A 1 94 ? -3.580 -5.736 12.590 1.00 92.69 94 ALA A C 1
ATOM 736 O O . ALA A 1 94 ? -3.463 -5.283 11.446 1.00 92.69 94 ALA A O 1
ATOM 737 N N . PRO A 1 95 ? -4.764 -6.217 13.015 1.00 92.62 95 PRO A N 1
ATOM 738 C CA . PRO A 1 95 ? -5.956 -6.185 12.179 1.00 92.62 95 PRO A CA 1
ATOM 739 C C . PRO A 1 95 ? -6.355 -4.745 11.821 1.00 92.62 95 PRO A C 1
ATOM 741 O O . PRO A 1 95 ? -6.309 -3.840 12.649 1.00 92.62 95 PRO A O 1
ATOM 744 N N . LEU A 1 96 ? -6.862 -4.543 10.596 1.00 93.06 96 LEU A N 1
ATOM 745 C CA . LEU A 1 96 ? -7.262 -3.220 10.078 1.00 93.06 96 LEU A CA 1
ATOM 746 C C . LEU A 1 96 ? -8.218 -2.431 10.985 1.00 93.06 96 LEU A C 1
ATOM 748 O O . LEU A 1 96 ? -8.264 -1.214 10.871 1.00 93.06 96 LEU A O 1
ATOM 752 N N . ALA A 1 97 ? -9.035 -3.109 11.797 1.00 92.75 97 ALA A N 1
ATOM 753 C CA . ALA A 1 97 ? -9.927 -2.435 12.739 1.00 92.75 97 ALA A CA 1
ATOM 754 C C . ALA A 1 97 ? -9.112 -1.670 13.790 1.00 92.75 97 ALA A C 1
ATOM 756 O O . ALA A 1 97 ? -9.243 -0.461 13.900 1.00 92.75 97 ALA A O 1
ATOM 757 N N . GLU A 1 98 ? -8.174 -2.359 14.435 1.00 94.25 98 GLU A N 1
ATOM 758 C CA . GLU A 1 98 ? -7.312 -1.792 15.466 1.00 94.25 98 GLU A CA 1
ATOM 759 C C . GLU A 1 98 ? -6.383 -0.704 14.911 1.00 94.25 98 GLU A C 1
ATOM 761 O O . GLU A 1 98 ? -6.201 0.342 15.530 1.00 94.25 98 GLU A O 1
ATOM 766 N N . VAL A 1 99 ? -5.822 -0.909 13.715 1.00 95.12 99 VAL A N 1
ATOM 767 C CA . VAL A 1 99 ? -4.995 0.117 13.055 1.00 95.12 99 VAL A CA 1
ATOM 768 C C . VAL A 1 99 ? -5.815 1.374 12.756 1.00 95.12 99 VAL A C 1
ATOM 770 O O . VAL A 1 99 ? -5.320 2.482 12.947 1.00 95.12 99 VAL A O 1
ATOM 773 N N . ALA A 1 100 ? -7.063 1.216 12.309 1.00 95.06 100 ALA A N 1
ATOM 774 C CA . ALA A 1 100 ? -7.944 2.342 12.024 1.00 95.06 100 ALA A CA 1
ATOM 775 C C . ALA A 1 100 ? -8.314 3.102 13.307 1.00 95.06 100 ALA A C 1
ATOM 777 O O . ALA A 1 100 ? -8.224 4.329 13.316 1.00 95.06 100 ALA A O 1
ATOM 778 N N . ASP A 1 101 ? -8.609 2.386 14.394 1.00 95.50 101 ASP A N 1
ATOM 779 C CA . ASP A 1 101 ? -8.929 2.980 15.696 1.00 95.50 101 ASP A CA 1
ATOM 780 C C . ASP A 1 101 ? -7.752 3.803 16.248 1.00 95.50 101 ASP A C 1
ATOM 782 O O . ASP A 1 101 ? -7.946 4.927 16.706 1.00 95.50 101 ASP A O 1
ATOM 786 N N . ARG A 1 102 ? -6.511 3.307 16.114 1.00 94.50 102 ARG A N 1
ATOM 787 C CA . A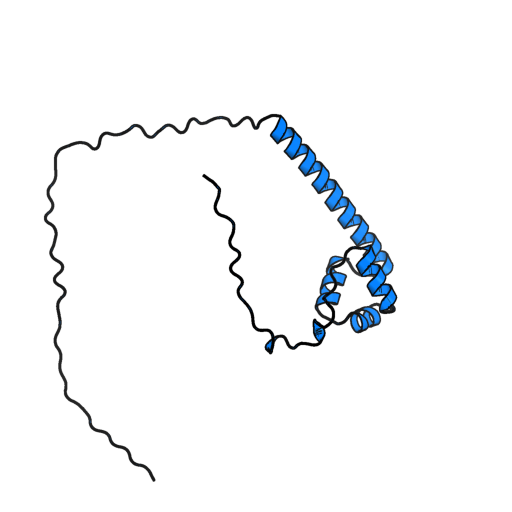RG A 1 102 ? -5.290 4.032 16.527 1.00 94.50 102 ARG A CA 1
ATOM 788 C C . ARG A 1 102 ? -5.052 5.329 15.749 1.00 94.50 102 ARG A C 1
ATOM 790 O O . ARG A 1 102 ? -4.446 6.250 16.284 1.00 94.50 102 ARG A O 1
ATOM 797 N N . ILE A 1 103 ? -5.476 5.382 14.487 1.00 92.81 103 ILE A N 1
ATOM 798 C CA . ILE A 1 103 ? -5.321 6.556 13.609 1.00 92.81 103 ILE A CA 1
ATOM 799 C C . ILE A 1 103 ? -6.560 7.476 13.699 1.00 92.81 103 ILE A C 1
ATOM 801 O O . ILE A 1 103 ? -6.540 8.599 13.205 1.00 92.81 103 ILE A O 1
ATOM 805 N N . GLY A 1 104 ? -7.646 7.034 14.343 1.00 93.62 104 GLY A N 1
ATOM 806 C CA . GLY A 1 104 ? -8.909 7.777 14.410 1.00 93.62 104 GLY A CA 1
ATOM 807 C C . GLY A 1 104 ? -9.734 7.715 13.118 1.00 93.62 104 GLY A C 1
ATOM 808 O O . GLY A 1 104 ? -10.582 8.572 12.873 1.00 93.62 104 GLY A O 1
ATOM 809 N N . LEU A 1 105 ? -9.502 6.707 12.273 1.00 93.62 105 LEU A N 1
ATOM 810 C CA . LEU A 1 105 ? -10.229 6.490 11.021 1.00 93.62 105 LEU A CA 1
ATOM 811 C C . LEU A 1 105 ? -11.204 5.319 11.142 1.00 93.62 105 LEU A C 1
ATOM 813 O O . LEU A 1 105 ? -11.023 4.390 11.920 1.00 93.62 105 LEU A O 1
ATOM 817 N N . LYS A 1 106 ? -12.238 5.302 10.296 1.00 95.88 106 LYS A N 1
ATOM 818 C CA . LYS A 1 106 ? -13.116 4.129 10.180 1.00 95.88 106 LYS A CA 1
ATOM 819 C C . LYS A 1 106 ? -12.439 3.048 9.334 1.00 95.88 106 LYS A C 1
ATOM 821 O O . LYS A 1 106 ? -11.898 3.330 8.265 1.00 95.88 106 LYS A O 1
ATOM 826 N N . LYS A 1 107 ? -12.583 1.779 9.728 1.00 94.06 107 LYS A N 1
ATOM 827 C CA . LYS A 1 107 ? -12.023 0.603 9.023 1.00 94.06 107 LYS A CA 1
ATOM 828 C C . LYS A 1 107 ? -12.247 0.590 7.501 1.00 94.06 107 LYS A C 1
ATOM 830 O O . LYS A 1 107 ? -11.360 0.192 6.750 1.00 94.06 107 LYS A O 1
ATOM 835 N N . HIS A 1 108 ? -13.438 0.965 7.027 1.00 94.75 108 HIS A N 1
ATOM 836 C CA . HIS A 1 108 ? -13.748 0.976 5.590 1.00 94.75 108 HIS A CA 1
ATOM 837 C C . HIS A 1 108 ? -13.048 2.121 4.844 1.00 94.75 108 HIS A C 1
ATOM 839 O O . HIS A 1 108 ? -12.668 1.935 3.690 1.00 94.75 108 HIS A O 1
ATOM 845 N N . VAL A 1 109 ? -12.827 3.263 5.506 1.00 94.94 109 VAL A N 1
ATOM 846 C CA . VAL A 1 109 ? -12.037 4.378 4.967 1.00 94.94 109 VAL A CA 1
ATOM 847 C C . VAL A 1 109 ? -10.582 3.947 4.842 1.00 94.94 109 VAL A C 1
ATOM 849 O O . VAL A 1 109 ? -10.014 4.055 3.760 1.00 94.94 109 VAL A O 1
ATOM 852 N N . LEU A 1 110 ? -10.017 3.343 5.895 1.00 94.94 110 LEU A N 1
ATOM 853 C CA . LEU A 1 110 ? -8.644 2.837 5.862 1.00 94.94 110 LEU A CA 1
ATOM 854 C C . LEU A 1 110 ? -8.444 1.798 4.751 1.00 94.94 110 LEU A C 1
ATOM 856 O O . LEU A 1 110 ? -7.494 1.882 3.984 1.00 94.94 110 LEU A O 1
ATOM 860 N N . ARG A 1 111 ? -9.385 0.858 4.596 1.00 94.19 111 ARG A N 1
ATOM 861 C CA . ARG A 1 111 ? -9.359 -0.120 3.497 1.00 94.19 111 ARG A CA 1
ATOM 862 C C . ARG A 1 111 ? -9.347 0.550 2.121 1.00 94.19 111 ARG A C 1
ATOM 864 O O . ARG A 1 111 ? -8.658 0.067 1.229 1.00 94.19 111 ARG A O 1
ATOM 871 N N . ARG A 1 112 ? -10.117 1.628 1.942 1.00 95.00 112 ARG A N 1
ATOM 872 C CA . ARG A 1 112 ? -10.166 2.375 0.680 1.00 95.00 112 ARG A CA 1
ATOM 873 C C . ARG A 1 112 ? -8.847 3.091 0.408 1.00 95.00 112 ARG A C 1
ATOM 875 O O . ARG A 1 112 ? -8.369 3.016 -0.714 1.00 95.00 112 ARG A O 1
ATOM 882 N N . ILE A 1 113 ? -8.241 3.698 1.427 1.00 94.50 113 ILE A N 1
ATOM 883 C CA . ILE A 1 113 ? -6.897 4.289 1.338 1.00 94.50 113 ILE A CA 1
ATOM 884 C C . ILE A 1 113 ? -5.884 3.216 0.916 1.00 94.50 113 ILE A C 1
ATOM 886 O O . ILE A 1 113 ? -5.176 3.405 -0.066 1.00 94.50 113 ILE A O 1
ATOM 890 N N . CYS A 1 114 ? -5.871 2.050 1.573 1.00 94.06 114 CYS A N 1
ATOM 891 C CA . CYS A 1 114 ? -4.957 0.966 1.200 1.00 94.06 114 CYS A CA 1
ATOM 892 C C . CYS A 1 114 ? -5.147 0.496 -0.250 1.00 94.06 114 CYS A C 1
ATOM 894 O O . CYS A 1 114 ? -4.164 0.209 -0.921 1.00 94.06 114 CYS A O 1
ATOM 896 N N . ALA A 1 115 ? -6.390 0.437 -0.739 1.00 93.94 115 ALA A N 1
ATOM 897 C CA . ALA A 1 115 ? -6.675 0.056 -2.121 1.00 93.94 115 ALA A CA 1
ATOM 898 C C . ALA A 1 115 ? -6.236 1.125 -3.137 1.00 93.94 115 ALA A C 1
ATOM 900 O O . ALA A 1 115 ? -5.722 0.775 -4.191 1.00 93.94 115 ALA A O 1
ATOM 901 N N . LEU A 1 116 ? -6.425 2.411 -2.824 1.00 94.25 116 LEU A N 1
ATOM 902 C CA . LEU A 1 116 ? -6.072 3.524 -3.713 1.00 94.25 116 LEU A CA 1
ATOM 903 C C . LEU A 1 116 ? -4.559 3.721 -3.852 1.00 94.25 116 LEU A C 1
ATOM 905 O O . LEU A 1 116 ? -4.089 4.042 -4.936 1.00 94.25 116 LEU A O 1
ATOM 909 N N . PHE A 1 117 ? -3.805 3.526 -2.769 1.00 93.81 117 PHE A N 1
ATOM 910 C CA . PHE A 1 117 ? -2.348 3.720 -2.743 1.00 93.81 117 PHE A CA 1
ATOM 911 C C . PHE A 1 117 ? -1.562 2.406 -2.824 1.00 93.81 117 PHE A C 1
ATOM 913 O O . PHE A 1 117 ? -0.392 2.349 -2.430 1.00 93.81 117 PHE A O 1
ATOM 920 N N . GLU A 1 118 ? -2.226 1.341 -3.288 1.00 93.06 118 GLU A N 1
ATOM 921 C CA . GLU A 1 118 ? -1.636 0.020 -3.532 1.00 93.06 118 GLU A CA 1
ATOM 922 C C . GLU A 1 118 ? -0.824 -0.498 -2.335 1.00 93.06 118 GLU A C 1
ATOM 924 O O . GLU A 1 118 ? 0.275 -1.039 -2.472 1.00 93.06 118 GLU A O 1
ATOM 929 N N . ILE A 1 119 ? -1.330 -0.278 -1.121 1.00 92.75 119 ILE A N 1
ATOM 930 C CA . ILE A 1 119 ? -0.686 -0.751 0.104 1.00 92.75 119 ILE A CA 1
ATOM 931 C C . ILE A 1 119 ? -1.061 -2.223 0.276 1.00 92.75 119 ILE A C 1
ATOM 933 O O . ILE A 1 119 ? -2.254 -2.540 0.320 1.00 92.75 119 ILE A O 1
ATOM 937 N N . PRO A 1 120 ? -0.085 -3.137 0.403 1.00 92.50 120 PRO A N 1
ATOM 938 C CA . PRO A 1 120 ? -0.376 -4.555 0.533 1.00 92.50 120 PRO A CA 1
ATOM 939 C C . PRO A 1 120 ? -1.115 -4.827 1.846 1.00 92.50 120 PRO A C 1
ATOM 941 O O . PRO A 1 120 ? -0.615 -4.532 2.930 1.00 92.50 120 PRO A O 1
ATOM 944 N N . VAL A 1 121 ? -2.301 -5.428 1.746 1.00 93.00 121 VAL A N 1
ATOM 945 C CA . VAL A 1 121 ? -3.141 -5.810 2.889 1.00 93.00 121 VAL A CA 1
ATOM 946 C C . VAL A 1 121 ? -3.090 -7.330 3.059 1.00 93.00 121 VAL A C 1
ATOM 948 O O . VAL A 1 121 ? -3.214 -8.044 2.061 1.00 93.00 121 VAL A O 1
ATOM 951 N N . PRO A 1 122 ? -2.954 -7.857 4.291 1.00 91.38 122 PRO A N 1
ATOM 952 C CA . PRO A 1 122 ? -2.960 -9.293 4.514 1.00 91.38 122 PRO A CA 1
ATOM 953 C C . PRO A 1 122 ? -4.284 -9.929 4.050 1.00 91.38 122 PRO A C 1
ATOM 955 O O . PRO A 1 122 ? -5.358 -9.322 4.177 1.00 91.38 122 PRO A O 1
ATOM 958 N N . PRO A 1 123 ? -4.238 -11.167 3.525 1.00 88.94 123 PRO A N 1
ATOM 959 C CA . PRO A 1 123 ? -5.428 -11.863 3.059 1.00 88.94 123 PRO A CA 1
ATOM 960 C C . PRO A 1 123 ? -6.419 -12.116 4.203 1.00 88.94 123 PRO A C 1
ATOM 962 O O . PRO A 1 123 ? -6.075 -12.134 5.389 1.00 88.94 123 PRO A O 1
ATOM 965 N N . LYS A 1 124 ? -7.689 -12.340 3.844 1.00 84.88 124 LYS A N 1
ATOM 966 C CA . LYS A 1 124 ? -8.730 -12.687 4.823 1.00 84.88 124 LYS A CA 1
ATOM 967 C C . LYS A 1 124 ? -8.308 -13.942 5.596 1.00 84.88 124 LYS A C 1
ATOM 969 O O . LYS A 1 124 ? -7.884 -14.921 4.996 1.00 84.88 124 LYS A O 1
ATOM 974 N N . GLY A 1 125 ? -8.432 -13.906 6.922 1.00 84.44 125 GLY A N 1
ATOM 975 C CA . GLY A 1 125 ? -8.060 -15.026 7.791 1.00 84.44 125 GLY A CA 1
ATOM 976 C C . GLY A 1 125 ? -6.581 -15.086 8.188 1.00 84.44 125 GLY A C 1
ATOM 977 O O . GLY A 1 125 ? -6.240 -15.924 9.019 1.00 84.44 125 GLY A O 1
ATOM 978 N N . TYR A 1 126 ? -5.723 -14.178 7.693 1.00 88.12 126 TYR A N 1
ATOM 979 C CA . TYR A 1 126 ? -4.309 -14.106 8.096 1.00 88.12 126 TYR A CA 1
ATOM 980 C C . TYR A 1 126 ? -4.139 -14.043 9.623 1.00 88.12 126 TYR A C 1
ATOM 982 O O . TYR A 1 126 ? -3.356 -14.799 10.191 1.00 88.12 126 TYR A O 1
ATOM 990 N N . PHE A 1 127 ? -4.933 -13.203 10.290 1.00 86.56 127 PHE A N 1
ATOM 991 C CA . PHE A 1 127 ? -4.899 -13.035 11.746 1.00 86.56 127 PHE A CA 1
ATOM 992 C C . PHE A 1 127 ? -5.681 -14.104 12.527 1.00 86.56 127 PHE A C 1
ATOM 994 O O . PHE A 1 127 ? -5.580 -14.150 13.745 1.00 86.56 127 PHE A O 1
ATOM 1001 N N . ASN A 1 128 ? -6.439 -14.979 11.857 1.00 85.62 128 ASN A N 1
ATOM 1002 C CA . ASN A 1 128 ? -7.244 -16.005 12.533 1.00 85.62 128 ASN A CA 1
ATOM 1003 C C . ASN A 1 128 ? -6.437 -17.280 12.834 1.00 85.62 128 ASN A C 1
ATOM 1005 O O . ASN A 1 128 ? -6.894 -18.125 13.596 1.00 85.62 128 ASN A O 1
ATOM 1009 N N . THR A 1 129 ? -5.265 -17.446 12.212 1.00 77.94 129 THR A N 1
ATOM 1010 C CA . THR A 1 129 ? -4.434 -18.651 12.348 1.00 77.94 129 THR A CA 1
ATOM 1011 C C . THR A 1 129 ? -3.170 -18.328 13.132 1.00 77.94 129 THR A C 1
ATOM 1013 O O . THR A 1 129 ? -2.395 -17.463 12.712 1.00 77.94 129 THR A O 1
ATOM 1016 N N . SER A 1 130 ? -2.928 -19.058 14.224 1.00 74.19 130 SER A N 1
ATOM 1017 C CA . SER A 1 130 ? -1.679 -18.962 14.985 1.00 74.19 130 SER A CA 1
ATOM 1018 C C . SER A 1 130 ? -0.482 -19.339 14.110 1.00 74.19 130 SER A C 1
ATOM 1020 O O . SER A 1 130 ? -0.523 -20.331 13.379 1.00 74.19 130 SER A O 1
ATOM 1022 N N . PHE A 1 131 ? 0.606 -18.570 14.201 1.00 67.44 131 PHE A N 1
ATOM 1023 C CA . PHE A 1 131 ? 1.854 -18.866 13.491 1.00 67.44 131 PHE A CA 1
ATOM 1024 C C . PHE A 1 131 ? 2.398 -20.262 13.824 1.00 67.44 131 PHE A C 1
ATOM 1026 O O . PHE A 1 131 ? 2.945 -20.915 12.940 1.00 67.44 131 PHE A O 1
ATOM 1033 N N . ALA A 1 132 ? 2.168 -20.757 15.046 1.00 67.31 132 ALA A N 1
ATOM 1034 C CA . ALA A 1 132 ? 2.587 -22.092 15.478 1.00 67.31 132 ALA A CA 1
ATOM 1035 C C . ALA A 1 132 ? 1.902 -23.233 14.702 1.00 67.31 132 ALA A C 1
ATOM 1037 O O . ALA A 1 132 ? 2.422 -24.342 14.644 1.00 67.31 132 ALA A O 1
ATOM 1038 N N . GLN A 1 133 ? 0.745 -22.967 14.089 1.00 69.44 133 GLN A N 1
ATOM 1039 C CA . GLN A 1 133 ? -0.042 -23.958 13.351 1.00 69.44 133 GLN A CA 1
ATOM 1040 C C . GLN A 1 133 ? 0.196 -23.906 11.833 1.00 69.44 133 GLN A C 1
ATOM 1042 O O . GLN A 1 133 ? -0.418 -24.663 11.083 1.00 69.44 133 GLN A O 1
ATOM 1047 N N . ARG A 1 134 ? 1.088 -23.024 11.357 1.00 68.56 134 ARG A N 1
ATOM 1048 C CA . ARG A 1 134 ? 1.437 -22.914 9.935 1.00 68.56 134 ARG A CA 1
ATOM 1049 C C . ARG A 1 134 ? 2.554 -23.906 9.607 1.00 68.56 134 ARG A C 1
ATOM 1051 O O . ARG A 1 134 ? 3.711 -23.676 9.943 1.00 68.56 134 ARG A O 1
ATOM 1058 N N . SER A 1 135 ? 2.233 -24.997 8.913 1.00 67.94 135 SER A N 1
ATOM 1059 C CA . SER A 1 135 ? 3.259 -25.888 8.359 1.00 67.94 135 SER A CA 1
ATOM 1060 C C . SER A 1 135 ? 4.040 -25.155 7.261 1.00 67.94 135 SER A C 1
ATOM 1062 O O . SER A 1 135 ? 3.467 -24.817 6.220 1.00 67.94 135 SER A O 1
ATOM 1064 N N . ILE A 1 136 ? 5.335 -24.910 7.469 1.00 76.12 136 ILE A N 1
ATOM 1065 C CA . ILE A 1 136 ? 6.205 -24.314 6.447 1.00 76.12 136 ILE A CA 1
ATOM 1066 C C . ILE A 1 136 ? 6.453 -25.370 5.367 1.00 76.12 136 ILE A C 1
ATOM 1068 O O . ILE A 1 136 ? 7.205 -26.324 5.570 1.00 76.12 136 ILE A O 1
ATOM 1072 N N . ARG A 1 137 ? 5.804 -25.214 4.209 1.00 73.25 137 ARG A N 1
ATOM 1073 C CA . ARG A 1 137 ? 6.124 -26.010 3.023 1.00 73.25 137 ARG A CA 1
ATOM 1074 C C . ARG A 1 137 ? 7.246 -25.319 2.265 1.00 73.25 137 ARG A C 1
ATOM 1076 O O . ARG A 1 137 ? 7.027 -24.297 1.627 1.00 73.25 137 ARG A O 1
ATOM 1083 N N . TRP A 1 138 ? 8.443 -25.888 2.348 1.00 72.00 138 TRP A N 1
ATOM 1084 C CA . TRP A 1 138 ? 9.574 -25.485 1.523 1.00 72.00 138 TRP A CA 1
ATOM 1085 C C . TRP A 1 138 ? 9.293 -25.902 0.079 1.00 72.00 138 TRP A C 1
ATOM 1087 O O . TRP A 1 138 ? 9.519 -27.047 -0.307 1.00 72.00 138 TRP A O 1
ATOM 1097 N N . THR A 1 139 ? 8.745 -24.994 -0.722 1.00 78.88 139 THR A N 1
ATOM 1098 C CA . THR A 1 139 ? 8.676 -25.177 -2.171 1.00 78.88 139 THR A CA 1
ATOM 1099 C C . THR A 1 139 ? 10.045 -24.854 -2.747 1.00 78.88 139 THR A C 1
ATOM 1101 O O . THR A 1 139 ? 10.470 -23.698 -2.727 1.00 78.88 139 THR A O 1
ATOM 1104 N N . ARG A 1 140 ? 10.751 -25.874 -3.242 1.00 70.25 140 ARG A N 1
ATOM 1105 C CA . ARG A 1 140 ? 11.931 -25.663 -4.081 1.00 70.25 140 ARG A CA 1
ATOM 1106 C C . ARG A 1 140 ? 11.449 -24.941 -5.344 1.00 70.25 140 ARG A C 1
ATOM 1108 O O . ARG A 1 140 ? 10.603 -25.464 -6.059 1.00 70.25 140 ARG A O 1
ATOM 1115 N N . VAL A 1 141 ? 11.916 -23.714 -5.559 1.00 73.06 141 VAL A N 1
ATOM 1116 C CA . VAL A 1 141 ? 11.656 -22.975 -6.798 1.00 73.06 141 VAL A CA 1
ATOM 1117 C C . VAL A 1 141 ? 12.646 -23.508 -7.823 1.00 73.06 141 VAL A C 1
ATOM 1119 O O . VAL A 1 141 ? 13.838 -23.221 -7.730 1.00 73.06 141 VAL A O 1
ATOM 1122 N N . ASP A 1 142 ? 12.170 -24.327 -8.757 1.00 68.75 142 ASP A N 1
ATOM 1123 C CA . ASP A 1 142 ? 12.983 -24.759 -9.889 1.00 68.75 142 ASP A CA 1
ATOM 1124 C C . ASP A 1 142 ? 13.168 -23.560 -10.828 1.00 68.75 142 ASP A C 1
ATOM 1126 O O . ASP A 1 142 ? 12.292 -23.202 -11.615 1.00 68.75 142 ASP A O 1
ATOM 1130 N N . VAL A 1 143 ? 14.312 -22.888 -10.699 1.00 68.19 143 VAL A N 1
ATOM 1131 C CA . VAL A 1 143 ? 14.760 -21.893 -11.675 1.00 68.19 143 VAL A CA 1
ATOM 1132 C C . VAL A 1 143 ? 15.159 -22.666 -12.929 1.00 68.19 143 VAL A C 1
ATOM 1134 O O . VAL A 1 143 ? 16.116 -23.438 -12.910 1.00 68.19 143 VAL A O 1
ATOM 1137 N N . GLY A 1 144 ? 14.364 -22.506 -13.989 1.00 62.88 144 GLY A N 1
ATOM 1138 C CA . GLY A 1 144 ? 14.497 -23.238 -15.246 1.00 62.88 144 GLY A CA 1
ATOM 1139 C C . GLY A 1 144 ? 15.924 -23.225 -15.793 1.00 62.88 144 GLY A C 1
ATOM 1140 O O . GLY A 1 144 ? 16.555 -22.175 -15.910 1.00 62.88 144 GLY A O 1
ATOM 1141 N N . ALA A 1 145 ? 16.424 -24.415 -16.125 1.00 58.56 145 ALA A N 1
ATOM 1142 C CA . ALA A 1 145 ? 17.700 -24.598 -16.799 1.00 58.56 145 ALA A CA 1
ATOM 1143 C C . ALA A 1 145 ? 17.675 -23.909 -18.180 1.00 58.56 145 ALA A C 1
ATOM 1145 O O . ALA A 1 145 ? 16.665 -24.011 -18.884 1.00 58.56 145 ALA A O 1
ATOM 1146 N N . PRO A 1 146 ? 18.757 -23.226 -18.596 1.00 65.25 146 PRO A N 1
ATOM 1147 C CA . PRO A 1 146 ? 18.808 -22.593 -19.906 1.00 65.25 146 PRO A CA 1
ATOM 1148 C C . PRO A 1 146 ? 18.757 -23.660 -21.007 1.00 65.25 1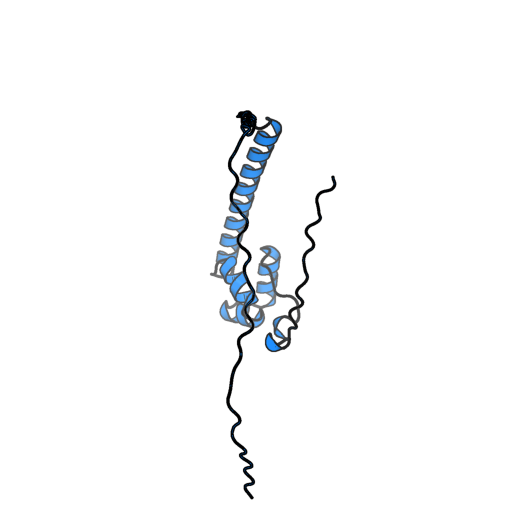46 PRO A C 1
ATOM 1150 O O . PRO A 1 146 ? 19.538 -24.615 -20.996 1.00 65.25 146 PRO A O 1
ATOM 1153 N N . ALA A 1 147 ? 17.827 -23.489 -21.949 1.00 58.88 147 ALA A N 1
ATOM 1154 C CA . ALA A 1 147 ? 17.781 -24.264 -23.181 1.00 58.88 147 ALA A CA 1
ATOM 1155 C C . ALA A 1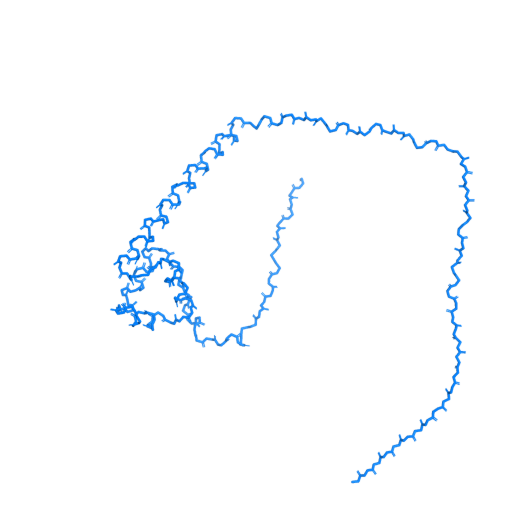 147 ? 19.101 -24.069 -23.947 1.00 58.88 147 ALA A C 1
ATOM 1157 O O . ALA A 1 147 ? 19.534 -22.936 -24.160 1.00 58.88 147 ALA A O 1
ATOM 1158 N N . ARG A 1 148 ? 19.750 -25.190 -24.268 1.00 57.19 148 ARG A N 1
ATOM 1159 C CA . ARG A 1 148 ? 20.978 -25.267 -25.066 1.00 57.19 148 ARG A CA 1
ATOM 1160 C C . ARG A 1 148 ? 20.691 -25.108 -26.549 1.00 57.19 148 ARG A C 1
ATOM 1162 O O . ARG A 1 148 ? 19.643 -25.631 -26.985 1.00 57.19 148 ARG A O 1
#

Radius of gyration: 34.49 Å; chains: 1; bounding box: 75×70×74 Å

Secondary structure (DSSP, 8-state):
--------------------PPPPP-----------------------HHHHHHHHHHHHHHHHHHHHHHHHHHHHHHHHSS-HHHHHHHHHHS-HHHHHHHHT--HHHHHHHHHHTT---PPTTGGGS-GGG----------PPPP-

Foldseek 3Di:
DDDDDDDDDDDDDDDDDPDDDDDDDDDDDDDPPPPPDPPPPPPVCPPPVVVVVVVVVVVVVVVVVVVLQVVLQVVCCVVQVDGLVVLLVCLLVDPLCVSCVVSVHHSVVSVVSCVVSVRDHDDPCPVVDDPVPDDDDPDDDPPDDDDD

pLDDT: mean 76.29, std 20.88, range [37.0, 97.56]

=== Feature glossary ===
Reading guide. The protein is described through the following features:

Foldseek 3Di. A 3Di charac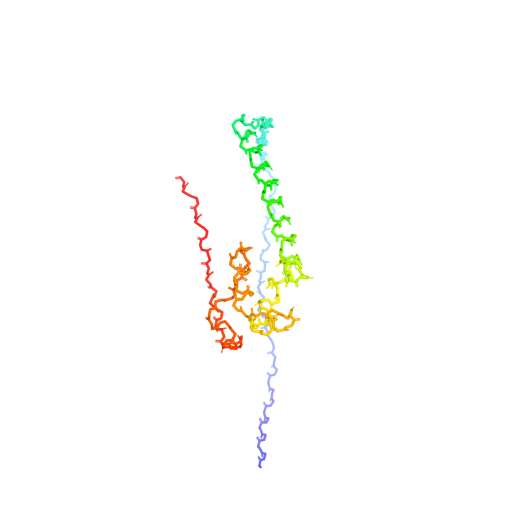ter summarizes, for each residue, the relative orientation of the Cα frame of its nearest spatial neighbor. Because it encodes fold topology rather than chemistry, 3Di alignments detect remote structural similarity that sequence alignment misses.

Contact-map, Ramachandran, and PAE plots. Plot images: a contact map (which residues are close in 3D, as an N×N binary image), a Ramachandran scatter (backbone torsion angles, revealing secondary-structure composition at a glance), and — for AlphaFold structures — a PAE heatmap (pairwise prediction confidence).

Radius of gyration, Cα contacts, bounding box. Radius of gyration (Rg) is the root-mean-square distance of Cα atoms from their centroid — a single number for overall size and compactness. A globular domain of N residues has Rg ≈ 2.2·N^0.38 Å; an extended or disordered chain has a much larger Rg. The Cα contact count is the number of residue pairs whose Cα atoms are within 8 Å and are more than four positions apart in sequence — a standard proxy for tertiary packing density. The bounding box is the smallest axis-aligned box enclosing all Cα atoms.

Secondary structure (8-state, DSSP). Eight-state secondary structure (DSSP): H is the canonical α-helix, G the tighter 3₁₀-helix, I the wider π-helix; E/B are β-structure, T and S are turns and bends, and '-' is everything else. DSSP derives these from the pattern of main-chain N–H···O=C hydrogen bonds, not from the sequence.

B-factor. B-factor (Debye–Waller factor) reflects atomic displacement in the crystal lattice. It is an experimental observable (units Å²), not a prediction; low values mean the atom is pinned down, high values mean it moves or is heterogeneous across the crystal.

pLDDT. pLDDT is the predicted lDDT-Cα score: AlphaFold's confidence that the local environment of each residue (all inter-atomic distances within 15 Å) is correctly placed. It is a per-residue number between 0 and 100, with higher meaning more reliable.

Nearest PDB structures. Nearest PDB neighbors are the top structural matches found by Foldseek when searching this structure against the entire Protein Data Bank. Each hit reports a TM-score (0 to 1; >0.5 almost always implies the same fold) and an E-value. These are *structural* homologs — they may share no detectable sequence similarity.

Solvent-accessible surface area. Accessible surface area quantifies burial. A residue with SASA near zero is packed into the hydrophobic core; one with SASA >100 Å² sits on the surface. Computed here via the Shrake–Rupley numerical algorithm with a 1.4 Å probe.

Rendered structure images. Structure images are PyMOL renders from six orthogonal camera directions. Cartoon representation draws helices as coils and strands as arrows; sticks shows the backbone as bonds; surface shows the solvent-excluded envelope. Rainbow coloring maps sequence position to hue (blue→red, N→C); chain coloring assigns a distinct color per polypeptide.

Backbone torsions (φ/ψ). φ (phi) and ψ (psi) are the two rotatable backbone dihedrals per residue: φ is the C(i-1)–N–Cα–C torsion, ψ is the N–Cα–C–N(i+1) torsion, both in degrees on (−180°, 180°]. α-helical residues cluster near (−60°, −45°); β-strand residues near (−120°, +130°). A Ramachandran plot is simply a scatter of (φ, ψ) for every residue.

Predicted aligned error. Predicted Aligned Error (PAE) is an AlphaFold confidence matrix: entry (i, j) is the expected error in the position of residue j, in ångströms, when the prediction is superimposed on the true structure at residue i. Low PAE within a block of residues means that block is internally rigid and well-predicted; high PAE between two blocks means their relative placement is uncertain even if each block individually is confident.

mmCIF coordinates. Structure coordinates are given as an mmCIF _atom_site loop: one row per atom with element, residue name, chain id, sequence number, and x/y/z position in Å. Only the four main-chain atoms per residue are included here; side chains are omitted to keep the record compact.

InterPro / GO / CATH / organism. Database cross-references. InterPro integrates a dozen domain/family signature databases into unified entries with residue-range hits. GO terms attach function/process/location labels with evidence codes. CATH codes position the fold in a four-level structural taxonomy. Organism is the NCBI-taxonomy species name.

Secondary structure (3-state, P-SEA). SS3 is a coarse helix/strand/coil call (letters a/b/c) made by the P-SEA algorithm from inter-Cα distances and dihedrals. It is less detailed than DSSP but needs only Cα positions.

Sequence. Sequence gives the chain of amino acids in standard one-letter code (A=alanine, C=cysteine, …, Y=tyrosine), read N→C. It is the only feature that is directly encoded by the gene; all structural features are derived from the folded form of this sequence.